Protein AF-A0A2K1JUH1-F1 (afdb_monomer_lite)

Secondary structure (DSSP, 8-state):
-EEEEEEEE--TT-SSPEEEEEEEEEEEPTTS-EEEEEEEEEE---

Organism: Physcomitrium patens (NCBI:txid3218)

Radius of gyration: 13.85 Å; chains: 1; bounding box: 32×19×33 Å

InterPro domains:
  IPR002075 Nu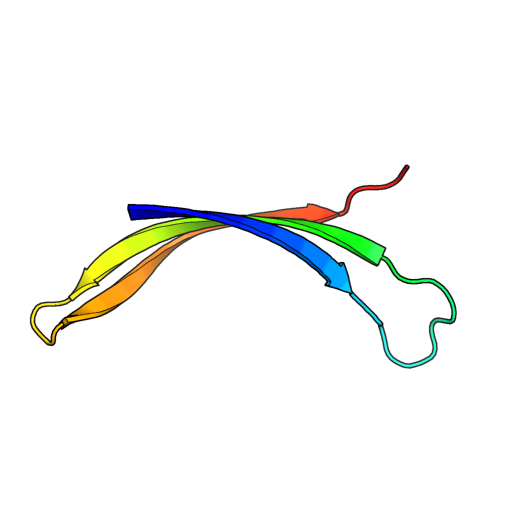clear transport factor 2 domain [PF02136] (1-43)
  IPR018222 Nuclear transport factor 2, eukaryote [PS50177] (1-43)
  IPR032710 NTF2-like domain superfamily [SSF54427] (2-44)
  IPR045875 Nuclear transport factor 2 [PTHR12612] (1-45)

Foldseek 3Di:
DKDKDWDWDDDPPDPDTWTKIKIFDWDADPVGDTDTPDIDIDTDDD

pLDDT: mean 95.23, std 5.95, range [62.28, 98.62]

Sequence (46 aa):
MIVFVSGNLQLPGEVHLLKFIQMFNLLPTPQGSFCVNNDIFRLNYA

Structure (mmCIF, N/CA/C/O backbone):
data_AF-A0A2K1JUH1-F1
#
_entry.id   AF-A0A2K1JUH1-F1
#
loop_
_atom_site.group_PDB
_atom_site.id
_atom_site.type_symbol
_atom_site.label_atom_id
_atom_site.label_alt_id
_atom_site.label_comp_id
_atom_site.label_asym_id
_atom_site.label_entity_id
_atom_site.label_seq_id
_atom_site.pdbx_PDB_ins_code
_atom_site.Cartn_x
_atom_site.Cartn_y
_atom_site.Cartn_z
_atom_site.occupancy
_atom_site.B_iso_or_equiv
_atom_site.auth_seq_id
_atom_site.auth_comp_id
_atom_site.auth_asym_id
_atom_site.auth_atom_id
_atom_site.pdbx_PDB_model_num
ATOM 1 N N . MET A 1 1 ? -5.461 5.831 9.379 1.00 95.62 1 MET A N 1
ATOM 2 C CA . MET A 1 1 ? -4.137 6.496 9.334 1.00 95.62 1 MET A CA 1
ATOM 3 C C . MET A 1 1 ? -3.592 6.358 7.927 1.00 95.62 1 MET A C 1
ATOM 5 O O . MET A 1 1 ? -3.664 5.262 7.394 1.00 95.62 1 MET A O 1
ATOM 9 N N . ILE A 1 2 ? -3.087 7.433 7.324 1.00 97.38 2 ILE A N 1
ATOM 10 C CA . ILE A 1 2 ? -2.478 7.369 5.989 1.00 97.38 2 ILE A CA 1
ATOM 11 C C . ILE A 1 2 ? -0.962 7.424 6.155 1.00 97.38 2 ILE A C 1
ATOM 13 O O . ILE A 1 2 ? -0.456 8.310 6.840 1.00 97.38 2 ILE A O 1
ATOM 17 N N . VAL A 1 3 ? -0.257 6.472 5.547 1.00 98.00 3 VAL A N 1
ATOM 18 C CA . VAL A 1 3 ? 1.204 6.365 5.589 1.00 98.00 3 VAL A CA 1
ATOM 19 C C . VAL A 1 3 ? 1.742 6.378 4.166 1.00 98.00 3 VAL A C 1
ATOM 21 O O . VAL A 1 3 ? 1.254 5.642 3.311 1.00 98.00 3 VAL A O 1
ATOM 24 N N . PHE A 1 4 ? 2.762 7.200 3.936 1.00 97.31 4 PHE A N 1
ATOM 25 C CA . PHE A 1 4 ? 3.519 7.244 2.691 1.00 97.31 4 PHE A CA 1
ATOM 26 C C . PHE A 1 4 ? 4.908 6.671 2.946 1.00 97.31 4 PHE A C 1
ATOM 28 O O . PHE A 1 4 ? 5.594 7.095 3.875 1.00 97.31 4 PHE A O 1
ATOM 35 N N . VAL A 1 5 ? 5.320 5.722 2.115 1.00 97.81 5 VAL A N 1
ATOM 36 C CA . VAL A 1 5 ? 6.638 5.095 2.159 1.00 97.81 5 VAL A CA 1
ATOM 37 C C . VAL A 1 5 ? 7.291 5.302 0.806 1.00 97.81 5 VAL A C 1
ATOM 39 O O . VAL A 1 5 ? 6.693 5.011 -0.225 1.00 97.81 5 VAL A O 1
ATOM 42 N N . SER A 1 6 ? 8.518 5.800 0.793 1.00 97.25 6 SER A N 1
ATOM 43 C CA . SER A 1 6 ? 9.367 5.790 -0.392 1.00 97.25 6 SER A CA 1
ATOM 44 C C . SER A 1 6 ? 10.641 5.026 -0.080 1.00 97.25 6 SER A C 1
ATOM 46 O O . SER A 1 6 ? 11.093 4.978 1.065 1.00 97.25 6 SER A O 1
ATOM 48 N N . GLY A 1 7 ? 11.210 4.385 -1.091 1.00 96.19 7 GLY A N 1
ATOM 49 C CA . GLY A 1 7 ? 12.394 3.572 -0.882 1.00 96.19 7 GLY A CA 1
ATOM 50 C C . GLY A 1 7 ? 12.949 2.996 -2.165 1.00 96.19 7 GLY A C 1
ATOM 51 O O . GLY A 1 7 ? 12.551 3.372 -3.267 1.00 96.19 7 GLY A O 1
ATOM 52 N N . ASN A 1 8 ? 13.886 2.074 -1.988 1.00 96.19 8 ASN A N 1
ATOM 53 C CA . ASN A 1 8 ? 14.499 1.312 -3.060 1.00 96.19 8 ASN A CA 1
ATOM 54 C C . ASN A 1 8 ? 14.244 -0.178 -2.832 1.00 96.19 8 ASN A C 1
ATOM 56 O O . ASN A 1 8 ? 14.272 -0.643 -1.693 1.00 96.19 8 ASN A O 1
ATOM 60 N N . LEU A 1 9 ? 14.033 -0.916 -3.913 1.00 95.25 9 LEU A N 1
ATOM 61 C CA . LEU A 1 9 ? 13.809 -2.351 -3.921 1.00 95.25 9 LEU A CA 1
ATOM 62 C C . LEU A 1 9 ? 14.984 -3.007 -4.653 1.00 95.25 9 LEU A C 1
ATOM 64 O O . LEU A 1 9 ? 15.217 -2.741 -5.833 1.00 95.25 9 LEU A O 1
ATOM 68 N N . GLN A 1 10 ? 15.758 -3.813 -3.924 1.00 95.25 10 GLN A N 1
ATOM 69 C CA . GLN A 1 10 ? 16.864 -4.599 -4.468 1.00 95.25 10 GLN A CA 1
ATOM 70 C C . GLN A 1 10 ? 16.333 -5.984 -4.824 1.00 95.25 10 GLN A C 1
ATOM 72 O O . GLN A 1 10 ? 16.044 -6.784 -3.933 1.00 95.25 10 GLN A O 1
ATOM 77 N N . LEU A 1 11 ? 16.181 -6.263 -6.116 1.00 92.81 11 LEU A N 1
ATOM 78 C CA . LEU A 1 11 ? 15.750 -7.581 -6.568 1.00 92.81 11 LEU A CA 1
ATOM 79 C C . LEU A 1 11 ? 16.949 -8.544 -6.632 1.00 92.81 11 LEU A C 1
ATOM 81 O O . LEU A 1 11 ? 18.057 -8.117 -6.975 1.00 92.81 11 LEU A O 1
ATOM 85 N N . PRO A 1 12 ? 16.763 -9.836 -6.304 1.00 96.00 12 PRO A N 1
ATOM 86 C CA . PRO A 1 12 ? 17.808 -10.838 -6.478 1.00 96.00 12 PRO A CA 1
ATOM 87 C C . PRO A 1 12 ? 18.261 -10.913 -7.939 1.00 96.00 12 PRO A C 1
ATOM 89 O O . PRO A 1 12 ? 17.434 -11.033 -8.837 1.00 96.00 12 PRO A O 1
ATOM 92 N N . GLY A 1 13 ? 19.572 -10.858 -8.174 1.00 93.94 13 GLY A N 1
ATOM 93 C CA . GLY A 1 13 ? 20.154 -10.923 -9.520 1.00 93.94 13 GLY A CA 1
ATOM 94 C C . GLY A 1 13 ? 20.146 -9.603 -10.298 1.00 93.94 13 GLY A C 1
ATOM 95 O O . GLY A 1 13 ? 20.868 -9.495 -11.285 1.00 93.94 13 GLY A O 1
ATOM 96 N N . GLU A 1 14 ? 19.415 -8.587 -9.837 1.00 92.12 14 GLU A N 1
ATOM 97 C CA . GLU A 1 14 ? 19.459 -7.248 -10.422 1.00 92.12 14 GLU A CA 1
ATOM 98 C C . GLU A 1 14 ? 20.590 -6.425 -9.805 1.00 92.12 14 GLU A C 1
ATOM 100 O O . GLU A 1 14 ? 20.824 -6.468 -8.601 1.00 92.12 14 GLU A O 1
ATOM 105 N N . VAL A 1 15 ? 21.291 -5.636 -10.617 1.00 90.75 15 VAL A N 1
ATOM 106 C CA . VAL A 1 15 ? 22.317 -4.700 -10.114 1.00 90.75 15 VAL A CA 1
ATOM 107 C C . VAL A 1 15 ? 21.691 -3.363 -9.719 1.00 90.75 15 VAL A C 1
ATOM 109 O O . VAL A 1 15 ? 22.173 -2.683 -8.815 1.00 90.75 15 VAL A O 1
ATOM 112 N N . HIS A 1 16 ? 20.605 -2.979 -10.389 1.00 91.81 16 HIS A N 1
ATOM 113 C CA . HIS A 1 16 ? 19.989 -1.672 -10.217 1.00 91.81 16 HIS A CA 1
ATOM 114 C C . HIS A 1 16 ? 18.898 -1.703 -9.150 1.00 91.81 16 HIS A C 1
ATOM 116 O O . HIS A 1 16 ? 18.006 -2.551 -9.157 1.00 91.81 16 HIS A O 1
ATOM 122 N N . LEU A 1 17 ? 18.947 -0.714 -8.261 1.00 94.25 17 LEU A N 1
ATOM 123 C CA . LEU A 1 17 ? 17.902 -0.463 -7.280 1.00 94.25 17 LEU A CA 1
ATOM 124 C C . LEU A 1 17 ? 16.669 0.147 -7.951 1.00 94.25 17 LEU A C 1
ATOM 126 O O . LEU A 1 17 ? 16.765 1.163 -8.641 1.00 94.25 17 LEU A O 1
ATOM 130 N N . LEU A 1 18 ? 15.496 -0.428 -7.688 1.00 95.06 18 LEU A N 1
ATOM 131 C CA . LEU A 1 18 ? 14.225 0.107 -8.166 1.00 95.06 18 LEU A CA 1
ATOM 132 C C . LEU A 1 18 ? 13.636 1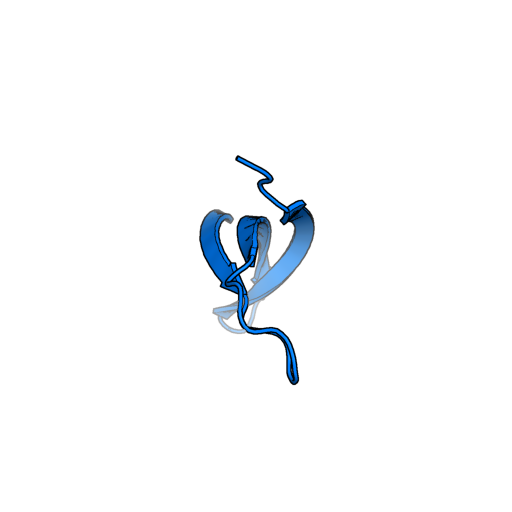.071 -7.140 1.00 95.06 18 LEU A C 1
ATOM 134 O O . LEU A 1 18 ? 13.283 0.664 -6.035 1.00 95.06 18 LEU A O 1
ATOM 138 N N . LYS A 1 19 ? 13.483 2.346 -7.496 1.00 96.31 19 LYS A N 1
ATOM 139 C CA . LYS A 1 19 ? 12.794 3.310 -6.631 1.00 96.31 19 LYS A CA 1
ATOM 140 C C . LYS A 1 19 ? 11.303 3.000 -6.595 1.00 96.31 19 LYS A C 1
ATOM 142 O O . LYS A 1 19 ? 10.703 2.693 -7.624 1.00 96.31 19 LYS A O 1
ATOM 147 N N . PHE A 1 20 ? 10.685 3.131 -5.430 1.00 96.94 20 PHE A N 1
ATOM 148 C CA . PHE A 1 20 ? 9.247 2.956 -5.276 1.00 96.94 20 PHE A CA 1
ATOM 149 C C . PHE A 1 20 ? 8.636 3.996 -4.344 1.00 96.94 20 PH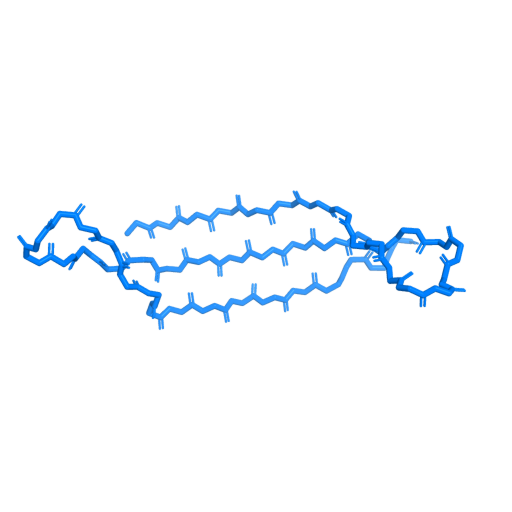E A C 1
ATOM 151 O O . PHE A 1 20 ? 9.314 4.608 -3.513 1.00 96.94 20 PHE A O 1
ATOM 158 N N . ILE A 1 21 ? 7.326 4.159 -4.492 1.00 97.56 21 ILE A N 1
ATOM 159 C CA . ILE A 1 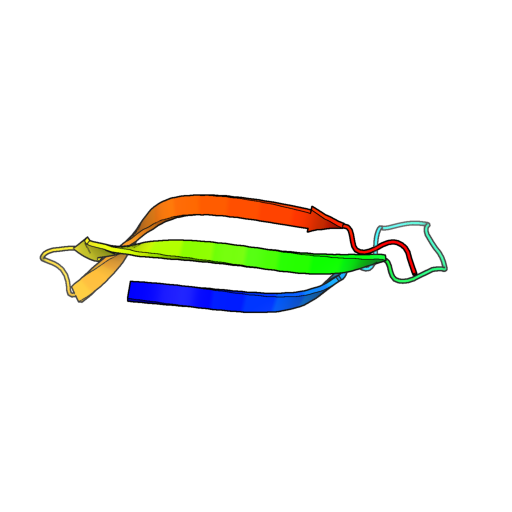21 ? 6.451 4.833 -3.540 1.00 97.56 21 ILE A CA 1
ATOM 160 C C . ILE A 1 21 ? 5.297 3.878 -3.238 1.00 97.56 21 ILE A C 1
ATOM 162 O O . ILE A 1 21 ? 4.731 3.272 -4.148 1.00 97.56 21 ILE A O 1
ATOM 166 N N . GLN A 1 22 ? 4.938 3.758 -1.967 1.00 98.25 22 GLN A N 1
ATOM 167 C CA . GLN A 1 22 ? 3.803 2.976 -1.510 1.00 98.25 22 GLN A CA 1
ATOM 168 C C . GLN A 1 22 ? 2.971 3.786 -0.520 1.00 98.25 22 GLN A C 1
ATOM 170 O O . GLN A 1 22 ? 3.507 4.450 0.370 1.00 98.25 22 GLN A O 1
ATOM 175 N N . MET A 1 23 ? 1.656 3.742 -0.684 1.00 98.25 23 MET A N 1
ATOM 176 C CA . MET A 1 23 ? 0.700 4.359 0.225 1.00 98.25 23 MET A CA 1
ATOM 177 C C . MET A 1 23 ? -0.128 3.294 0.916 1.00 98.25 23 MET A C 1
ATOM 179 O O . MET A 1 23 ? -0.710 2.436 0.258 1.00 98.25 23 MET A O 1
ATOM 183 N N . PHE A 1 24 ? -0.266 3.434 2.229 1.00 98.62 24 PHE A N 1
ATOM 184 C CA . PHE A 1 24 ? -1.154 2.608 3.025 1.00 98.62 24 PHE A CA 1
ATOM 185 C C . PHE A 1 24 ? -2.239 3.450 3.677 1.00 98.62 24 PHE A C 1
ATOM 187 O O . PHE A 1 24 ? -1.952 4.407 4.400 1.00 98.62 24 PHE A O 1
ATOM 194 N N . ASN A 1 25 ? -3.491 3.044 3.492 1.00 98.44 25 ASN A N 1
ATOM 195 C CA . ASN A 1 25 ? -4.580 3.465 4.361 1.00 98.44 25 ASN A CA 1
ATOM 196 C C . ASN A 1 25 ? -4.802 2.379 5.417 1.00 98.44 25 ASN A C 1
ATOM 198 O O . ASN A 1 25 ? -5.267 1.286 5.094 1.00 98.44 25 ASN A O 1
ATOM 202 N N . LEU A 1 26 ? -4.458 2.678 6.666 1.00 98.44 26 LEU A N 1
ATOM 203 C CA . LEU A 1 26 ? -4.523 1.755 7.793 1.00 98.44 26 LEU A CA 1
ATOM 204 C C . LEU A 1 26 ? -5.767 1.995 8.651 1.00 98.44 26 LEU A C 1
ATOM 206 O O . LEU A 1 26 ? -6.054 3.137 9.035 1.00 98.44 26 LEU A O 1
ATOM 210 N N . LEU A 1 27 ? -6.451 0.911 9.010 1.00 98.06 27 LEU A N 1
ATOM 211 C CA . LEU A 1 27 ? -7.557 0.900 9.968 1.00 98.06 27 LEU A CA 1
ATOM 212 C C . LEU A 1 27 ? -7.078 0.346 11.314 1.00 98.06 27 LEU 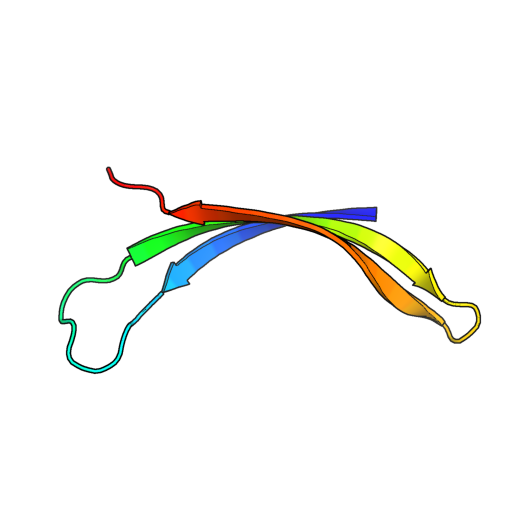A C 1
ATOM 214 O O . LEU A 1 27 ? -6.363 -0.656 11.321 1.00 98.06 27 LEU A O 1
ATOM 218 N N . PRO A 1 28 ? -7.444 0.968 12.446 1.00 97.62 28 PRO A N 1
ATOM 219 C CA . PRO A 1 28 ? -7.095 0.440 13.757 1.00 97.62 28 PRO A CA 1
ATOM 220 C C . PRO A 1 28 ? -7.873 -0.848 14.049 1.00 97.62 28 PRO A C 1
ATOM 222 O O . PRO A 1 28 ? -9.024 -1.007 13.644 1.00 97.62 28 PRO A O 1
ATOM 225 N N . T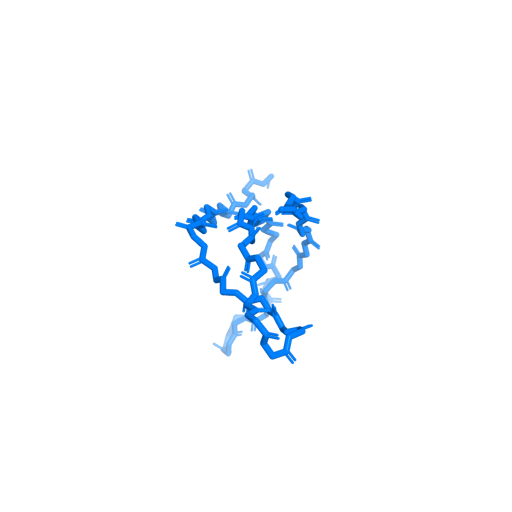HR A 1 29 ? -7.247 -1.750 14.795 1.00 97.44 29 THR A N 1
ATOM 226 C CA . THR A 1 29 ? -7.872 -2.962 15.338 1.00 97.44 29 THR A CA 1
ATOM 227 C C . THR A 1 29 ? -8.178 -2.772 16.825 1.00 97.44 29 THR A C 1
ATOM 229 O O . THR A 1 29 ? -7.448 -2.041 17.502 1.00 97.44 29 THR A O 1
ATOM 232 N N . PRO A 1 30 ? -9.205 -3.444 17.379 1.00 95.88 30 PRO A N 1
ATOM 233 C CA . PRO A 1 30 ? -9.509 -3.375 18.811 1.00 95.88 30 PRO A CA 1
ATOM 234 C C . PRO A 1 30 ? -8.337 -3.780 19.721 1.00 95.88 30 PRO A C 1
ATOM 236 O O . PRO A 1 30 ? -8.241 -3.308 20.847 1.00 95.88 30 PRO A O 1
ATOM 239 N N . GLN A 1 31 ? -7.431 -4.630 19.233 1.00 96.19 31 GLN A N 1
ATOM 240 C CA . GLN A 1 31 ? -6.248 -5.109 19.952 1.00 96.19 31 GLN A CA 1
ATOM 241 C C . GLN A 1 31 ? -5.054 -4.135 19.887 1.00 96.19 31 GLN A C 1
ATOM 243 O O . GLN A 1 31 ? -3.976 -4.463 20.374 1.00 96.19 31 GLN A O 1
ATOM 248 N N . GLY A 1 32 ? -5.217 -2.949 19.288 1.00 95.12 32 GLY A N 1
ATOM 249 C CA . GLY A 1 32 ? -4.194 -1.895 19.252 1.00 95.12 32 GLY A CA 1
ATOM 250 C C . GLY A 1 32 ? -3.204 -1.970 18.083 1.00 95.12 32 GLY A C 1
ATOM 251 O O . GLY A 1 32 ? -2.286 -1.157 18.017 1.00 95.12 32 GLY A O 1
ATOM 252 N N . SER A 1 33 ? -3.385 -2.907 17.149 1.00 96.62 33 SER A N 1
ATOM 253 C CA . SER A 1 33 ? -2.628 -2.979 15.887 1.00 96.62 33 SER A CA 1
ATOM 254 C C . SER A 1 33 ? -3.401 -2.330 14.727 1.00 96.62 33 SER A C 1
ATOM 256 O O . SER A 1 33 ? -4.472 -1.755 14.937 1.00 96.62 33 SER A O 1
ATOM 258 N N . PHE A 1 34 ? -2.906 -2.454 13.495 1.00 97.94 34 PHE A N 1
ATOM 259 C CA . PHE A 1 34 ? -3.557 -1.955 12.284 1.00 97.94 34 PHE A CA 1
ATOM 260 C C . PHE A 1 34 ? -3.777 -3.058 11.241 1.00 97.94 34 PHE A C 1
ATOM 262 O O . PHE A 1 34 ? -2.934 -3.935 11.064 1.00 97.94 34 PHE A O 1
ATOM 269 N N . CYS A 1 35 ? -4.876 -2.960 10.495 1.00 97.62 35 CYS A N 1
ATOM 270 C CA . CYS A 1 35 ? -5.090 -3.692 9.248 1.00 97.62 35 CYS A CA 1
ATOM 271 C C . CYS A 1 35 ? -4.910 -2.754 8.049 1.00 97.62 35 CYS A C 1
ATOM 273 O O . CYS A 1 35 ? -5.250 -1.568 8.116 1.00 97.62 35 CYS A O 1
ATOM 275 N N . VAL A 1 36 ? -4.408 -3.287 6.935 1.00 98.12 36 VAL A N 1
ATOM 276 C CA . VAL A 1 36 ? -4.285 -2.539 5.678 1.00 98.12 36 VAL A CA 1
ATOM 277 C C . VAL A 1 36 ? -5.631 -2.550 4.959 1.00 98.12 36 VAL A C 1
ATOM 279 O O . VAL A 1 36 ? -6.140 -3.609 4.612 1.00 98.12 36 VAL A O 1
ATOM 282 N N . ASN A 1 37 ? -6.210 -1.370 4.746 1.00 98.25 37 ASN A N 1
ATOM 283 C CA . ASN A 1 37 ? -7.480 -1.200 4.037 1.00 98.25 37 ASN A CA 1
ATOM 284 C C . ASN A 1 37 ? -7.281 -0.819 2.569 1.00 98.25 37 ASN A C 1
ATOM 286 O O . ASN A 1 37 ? -8.033 -1.253 1.710 1.00 98.25 37 ASN A O 1
ATOM 290 N N . ASN A 1 38 ? -6.275 0.004 2.274 1.00 98.31 38 ASN A N 1
ATOM 291 C CA . ASN A 1 38 ? -5.831 0.236 0.902 1.00 98.31 38 ASN A CA 1
ATOM 292 C C . ASN A 1 38 ? -4.310 0.164 0.856 1.00 98.31 38 ASN A C 1
ATOM 294 O O . ASN A 1 38 ? -3.651 0.692 1.756 1.00 98.31 38 ASN A O 1
ATOM 298 N N . ASP A 1 39 ? -3.796 -0.440 -0.210 1.00 98.19 39 ASP A N 1
ATOM 299 C CA . ASP A 1 39 ? -2.381 -0.497 -0.554 1.00 98.19 39 ASP A CA 1
ATOM 300 C C . ASP A 1 39 ? -2.226 -0.059 -2.012 1.00 98.19 39 ASP A C 1
ATOM 302 O O . ASP A 1 39 ? -2.830 -0.643 -2.915 1.00 98.19 39 ASP A O 1
ATOM 306 N N . ILE A 1 40 ? -1.477 1.017 -2.232 1.00 98.25 40 ILE A N 1
ATOM 307 C CA . ILE A 1 40 ? -1.170 1.528 -3.566 1.00 98.25 40 ILE A CA 1
ATOM 308 C C . ILE A 1 40 ? 0.342 1.558 -3.713 1.00 98.25 40 ILE A C 1
ATOM 310 O O . ILE A 1 40 ? 1.004 2.440 -3.166 1.00 98.25 40 ILE A O 1
ATOM 314 N N . PHE A 1 41 ? 0.868 0.638 -4.515 1.00 97.81 41 PHE A N 1
ATOM 315 C CA . PHE A 1 41 ? 2.279 0.573 -4.872 1.00 97.81 41 PHE A CA 1
ATOM 316 C C . PHE A 1 41 ? 2.528 1.138 -6.270 1.00 97.81 41 PHE A C 1
ATOM 318 O O . PHE A 1 41 ? 1.796 0.845 -7.221 1.00 97.81 41 PHE A O 1
ATOM 325 N N . ARG A 1 42 ? 3.599 1.919 -6.418 1.00 97.25 42 ARG A N 1
ATOM 326 C CA . ARG A 1 42 ? 4.143 2.316 -7.716 1.00 97.25 42 ARG A CA 1
ATOM 327 C C . ARG A 1 42 ? 5.659 2.236 -7.726 1.00 97.25 42 ARG A C 1
ATOM 329 O O . ARG A 1 42 ? 6.330 2.772 -6.845 1.00 97.25 42 ARG A O 1
ATOM 336 N N . LEU A 1 43 ? 6.186 1.666 -8.804 1.00 95.81 43 LEU A N 1
ATOM 337 C CA . LEU A 1 43 ? 7.573 1.874 -9.193 1.00 95.81 43 LEU A CA 1
ATOM 338 C C . LEU A 1 43 ? 7.744 3.297 -9.725 1.00 95.81 43 LEU A C 1
ATOM 340 O O . LEU A 1 43 ? 6.891 3.817 -10.447 1.00 95.81 43 LEU A O 1
ATOM 344 N N . ASN A 1 44 ? 8.850 3.920 -9.343 1.00 89.38 44 ASN A N 1
ATOM 345 C CA . ASN A 1 44 ? 9.245 5.238 -9.798 1.00 89.38 44 ASN A CA 1
ATOM 346 C C . ASN A 1 44 ? 10.422 5.079 -10.763 1.00 89.38 44 ASN A C 1
ATOM 348 O O . ASN A 1 44 ? 11.569 4.930 -10.341 1.00 89.38 44 ASN A O 1
ATOM 352 N N . TYR A 1 45 ? 10.107 5.070 -12.056 1.00 78.50 45 TYR A N 1
ATOM 353 C CA . TYR A 1 45 ? 11.103 5.104 -13.118 1.00 78.50 45 TYR A CA 1
ATOM 354 C C . TYR A 1 45 ? 11.467 6.570 -13.357 1.00 78.50 45 TYR A C 1
ATOM 356 O O . TYR A 1 45 ? 10.658 7.325 -13.898 1.00 78.50 45 TYR A O 1
ATOM 364 N N . ALA A 1 46 ? 12.644 6.964 -12.877 1.00 62.28 46 ALA A N 1
ATOM 365 C CA . ALA A 1 46 ? 13.263 8.249 -13.184 1.00 62.28 46 ALA A CA 1
ATOM 366 C C . ALA A 1 46 ? 14.281 8.070 -14.310 1.00 62.28 46 ALA A C 1
ATOM 368 O O . ALA A 1 46 ? 14.950 7.009 -14.306 1.00 62.28 46 ALA A O 1
#